Protein AF-A0A7H4MGM5-F1 (afdb_monomer)

Foldseek 3Di:
DDFPDWDFQDWDWDDDPPDIDIPDGTFTFTHHDDPDDDDPRDGDDD

pLDDT: mean 74.2, std 16.22, range [48.09, 94.62]

Structure (mmCIF, N/CA/C/O backbone):
data_AF-A0A7H4MGM5-F1
#
_entry.id   AF-A0A7H4MGM5-F1
#
loop_
_atom_site.group_PDB
_atom_site.id
_atom_site.type_symbol
_atom_site.label_atom_id
_atom_site.label_alt_id
_atom_site.label_comp_id
_atom_site.label_asym_id
_atom_site.label_entity_id
_atom_site.label_seq_id
_atom_site.pdbx_PDB_ins_code
_atom_site.Cartn_x
_atom_site.Cartn_y
_atom_site.Cartn_z
_atom_site.occupancy
_atom_site.B_iso_or_equiv
_atom_site.auth_seq_id
_atom_site.auth_comp_id
_atom_site.auth_asym_id
_atom_site.auth_atom_id
_atom_site.pdbx_PDB_model_num
ATOM 1 N N . MET A 1 1 ? 10.055 -13.165 -19.032 1.00 48.09 1 MET A N 1
ATOM 2 C CA . MET A 1 1 ? 10.445 -11.919 -18.339 1.00 48.09 1 MET A CA 1
ATOM 3 C C . MET A 1 1 ? 9.850 -11.954 -16.946 1.00 48.09 1 MET A C 1
ATOM 5 O O . MET A 1 1 ? 8.636 -12.022 -16.823 1.00 48.09 1 MET A O 1
ATOM 9 N N . THR A 1 2 ? 10.697 -12.022 -15.924 1.00 64.62 2 THR A N 1
ATOM 10 C CA . THR A 1 2 ? 10.319 -12.100 -14.506 1.00 64.62 2 THR A CA 1
ATOM 11 C C . THR A 1 2 ? 10.431 -10.711 -13.882 1.00 64.62 2 THR A C 1
ATOM 13 O O . THR A 1 2 ? 11.431 -10.029 -14.105 1.00 64.62 2 THR A O 1
ATOM 16 N N . ALA A 1 3 ? 9.423 -10.279 -13.122 1.00 63.72 3 ALA A N 1
ATOM 17 C CA . ALA A 1 3 ? 9.523 -9.047 -12.344 1.00 63.72 3 ALA A CA 1
ATOM 18 C C . ALA A 1 3 ? 10.635 -9.193 -11.292 1.00 63.72 3 ALA A C 1
ATOM 20 O O . ALA A 1 3 ? 10.782 -10.256 -10.692 1.00 63.72 3 ALA A O 1
ATOM 2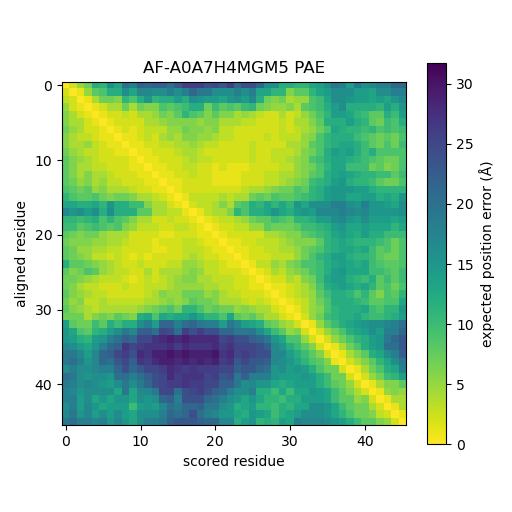1 N N . LEU A 1 4 ? 11.416 -8.132 -11.080 1.00 77.81 4 LEU A N 1
ATOM 22 C CA . LEU A 1 4 ? 12.407 -8.094 -10.003 1.00 77.81 4 LEU A CA 1
ATOM 23 C C . LEU A 1 4 ? 11.713 -7.918 -8.655 1.00 77.81 4 LEU A C 1
ATOM 25 O O . LEU A 1 4 ? 12.082 -8.545 -7.667 1.00 77.81 4 LEU A O 1
ATOM 29 N N . LEU A 1 5 ? 10.699 -7.056 -8.639 1.00 80.12 5 LEU A N 1
ATOM 30 C CA . LEU A 1 5 ? 9.854 -6.819 -7.487 1.00 80.12 5 LEU A CA 1
ATOM 31 C C . LEU A 1 5 ? 8.399 -6.856 -7.935 1.00 80.12 5 LEU A C 1
ATOM 33 O O . LEU A 1 5 ? 7.986 -6.109 -8.824 1.00 80.12 5 LEU A O 1
ATOM 37 N N . GLU A 1 6 ? 7.626 -7.713 -7.283 1.00 79.31 6 GLU A N 1
ATOM 38 C CA . GLU A 1 6 ? 6.183 -7.774 -7.426 1.00 79.31 6 GLU A CA 1
ATOM 39 C C . GLU A 1 6 ? 5.543 -7.600 -6.050 1.00 79.31 6 GLU A C 1
ATOM 41 O O . GLU A 1 6 ? 5.726 -8.408 -5.142 1.00 79.31 6 GLU A O 1
ATOM 46 N N . LEU A 1 7 ? 4.801 -6.510 -5.904 1.00 85.44 7 LEU A N 1
ATOM 47 C CA . LEU A 1 7 ? 4.012 -6.178 -4.734 1.00 85.44 7 LEU A CA 1
ATOM 48 C C . LEU A 1 7 ? 2.540 -6.237 -5.140 1.00 85.44 7 LEU A C 1
ATOM 50 O O . LEU A 1 7 ? 2.127 -5.565 -6.084 1.00 85.44 7 LEU A O 1
ATOM 54 N N . ARG A 1 8 ? 1.742 -7.037 -4.433 1.00 83.88 8 ARG A N 1
ATOM 55 C CA . ARG A 1 8 ? 0.301 -7.185 -4.675 1.00 83.88 8 ARG A CA 1
ATOM 56 C C . ARG A 1 8 ? -0.461 -6.917 -3.388 1.00 83.88 8 ARG A C 1
ATOM 58 O O . ARG A 1 8 ? -0.035 -7.380 -2.336 1.00 83.88 8 ARG A O 1
ATOM 65 N N . ASP A 1 9 ? -1.574 -6.195 -3.502 1.00 86.19 9 ASP A N 1
ATOM 66 C CA . ASP A 1 9 ? -2.464 -5.846 -2.383 1.00 86.19 9 ASP A CA 1
ATOM 67 C C . ASP A 1 9 ? -1.721 -5.285 -1.154 1.00 86.19 9 ASP A C 1
ATOM 69 O O . ASP A 1 9 ? -1.999 -5.636 -0.006 1.00 86.19 9 ASP A O 1
ATOM 73 N N . ILE A 1 10 ? -0.730 -4.414 -1.374 1.00 89.44 10 ILE A N 1
ATOM 74 C CA . ILE A 1 10 ? 0.008 -3.829 -0.256 1.00 89.44 10 ILE A CA 1
ATOM 75 C C . ILE A 1 10 ? -0.898 -2.862 0.488 1.00 89.44 10 ILE A C 1
ATOM 77 O O . ILE A 1 10 ? -1.319 -1.822 -0.033 1.00 89.44 10 ILE A O 1
ATOM 81 N N . ARG A 1 11 ? -1.143 -3.211 1.747 1.00 90.88 11 ARG A N 1
ATOM 82 C CA . ARG A 1 11 ? -1.887 -2.413 2.708 1.00 90.88 11 ARG A CA 1
ATOM 83 C C . ARG A 1 11 ? -1.002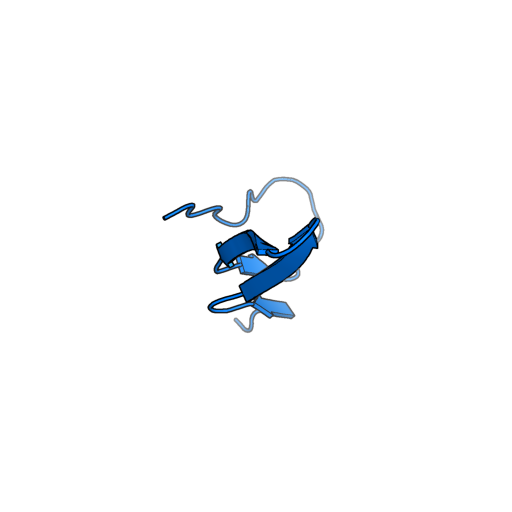 -2.060 3.880 1.00 90.88 11 ARG A C 1
ATOM 85 O O . ARG A 1 11 ? -0.194 -2.866 4.341 1.00 90.88 11 ARG A O 1
ATOM 92 N N . ARG A 1 12 ? -1.137 -0.829 4.354 1.00 91.25 12 ARG A N 1
ATOM 93 C CA . ARG A 1 12 ? -0.401 -0.365 5.526 1.00 91.25 12 ARG A CA 1
ATOM 94 C C . ARG A 1 12 ? -1.258 0.600 6.303 1.00 91.25 12 ARG A C 1
ATOM 96 O O . ARG A 1 12 ? -1.646 1.638 5.771 1.00 91.25 12 ARG A O 1
ATOM 103 N N . SER A 1 13 ? -1.505 0.262 7.557 1.00 92.44 13 SER A N 1
ATOM 104 C CA . SER A 1 13 ? -2.153 1.134 8.519 1.00 92.44 13 SER A CA 1
ATOM 105 C C . SER A 1 13 ? -1.189 1.497 9.637 1.00 92.44 13 SER A C 1
ATOM 107 O O . SER A 1 13 ? -0.249 0.758 9.943 1.00 92.44 13 SER A O 1
ATOM 109 N N . TYR A 1 14 ? -1.417 2.661 10.231 1.00 94.62 14 TYR A N 1
ATOM 110 C CA . TYR A 1 14 ? -0.715 3.096 11.430 1.00 94.62 14 TYR A CA 1
ATOM 111 C C . TYR A 1 14 ? -1.726 3.491 12.502 1.00 94.62 14 TYR A C 1
ATOM 113 O O . TYR A 1 14 ? -2.780 4.035 12.161 1.00 94.62 14 TYR A O 1
ATOM 121 N N . PRO A 1 15 ? -1.429 3.242 13.786 1.00 93.31 15 PRO A N 1
ATOM 122 C CA . PRO A 1 15 ? -2.256 3.749 14.870 1.00 93.31 15 PRO A CA 1
ATOM 123 C C . PRO A 1 15 ? -2.260 5.283 14.855 1.00 93.31 15 PRO A C 1
ATOM 125 O O . PRO A 1 15 ? -1.229 5.920 14.634 1.00 93.31 15 PRO A O 1
ATOM 128 N N . SER A 1 16 ? -3.428 5.875 15.082 1.00 90.12 16 SER A N 1
ATOM 129 C CA . SER A 1 16 ? -3.614 7.318 15.200 1.00 90.12 16 SER A CA 1
ATOM 130 C C . SER A 1 16 ? -4.723 7.594 16.215 1.00 90.12 16 SER A C 1
ATOM 132 O O . SER A 1 16 ? -5.904 7.386 15.932 1.00 90.12 16 SER A O 1
ATOM 134 N N . GLY A 1 17 ? -4.328 8.018 17.419 1.00 89.06 17 GLY A N 1
ATOM 135 C CA . GLY A 1 17 ? -5.246 8.160 18.553 1.00 89.06 17 GLY A CA 1
ATOM 136 C C . GLY A 1 17 ? -5.900 6.824 18.917 1.00 89.06 17 GLY A C 1
ATOM 137 O O . GLY A 1 17 ? -5.217 5.807 19.002 1.00 89.06 17 GLY A O 1
ATOM 138 N N . ASP A 1 18 ? -7.224 6.830 19.066 1.00 88.81 18 ASP A N 1
ATOM 139 C CA . ASP A 1 18 ? -8.029 5.635 19.366 1.00 88.81 18 ASP A CA 1
ATOM 140 C C . ASP A 1 18 ? -8.324 4.760 18.130 1.00 88.81 18 ASP A C 1
ATOM 142 O O . ASP A 1 18 ? -9.047 3.767 18.218 1.00 88.81 18 ASP A O 1
ATOM 146 N N . GLY A 1 19 ? -7.795 5.126 16.958 1.00 88.56 19 GLY A N 1
ATOM 147 C CA . GLY A 1 19 ? -8.068 4.455 15.690 1.00 88.56 19 GLY A CA 1
ATOM 148 C C . GLY A 1 19 ? -6.817 4.011 14.938 1.00 88.56 19 GLY A C 1
ATOM 149 O O . GLY A 1 19 ? -5.678 4.189 15.370 1.00 88.56 19 GLY A O 1
ATOM 150 N N . SER A 1 20 ? -7.037 3.444 13.753 1.00 90.75 20 SER A N 1
ATOM 151 C CA . SER A 1 20 ? -5.980 3.184 12.775 1.00 90.75 20 SER A CA 1
ATOM 152 C C . SER A 1 20 ? -6.279 3.935 11.485 1.00 90.75 20 SER A C 1
ATOM 154 O O . SER A 1 20 ? -7.431 4.008 11.058 1.00 90.75 20 SER A O 1
ATOM 156 N N . VAL A 1 21 ? -5.246 4.500 10.871 1.00 93.19 21 VAL A N 1
ATOM 157 C CA . VAL A 1 21 ? -5.332 5.201 9.591 1.00 93.19 21 VAL A CA 1
ATOM 158 C C . VAL A 1 21 ? -4.702 4.322 8.529 1.00 93.19 21 VAL A C 1
ATOM 160 O O . VAL A 1 21 ? -3.524 3.977 8.622 1.00 93.19 21 VAL A O 1
ATOM 163 N N . GLU A 1 22 ? -5.483 3.962 7.515 1.00 90.38 22 GLU A N 1
ATOM 164 C CA . GLU A 1 22 ? -5.001 3.225 6.351 1.00 90.38 22 GLU A CA 1
ATOM 165 C C . GLU A 1 22 ? -4.289 4.181 5.382 1.00 90.38 22 GLU A C 1
ATOM 167 O O . GLU A 1 22 ? -4.905 5.055 4.770 1.00 90.38 22 GLU A O 1
ATOM 172 N N . VAL A 1 23 ? -2.969 4.026 5.272 1.00 90.62 23 VAL A N 1
ATOM 173 C CA . VAL A 1 23 ? -2.085 4.858 4.443 1.00 90.62 23 VAL A CA 1
ATOM 174 C C . VAL A 1 23 ? -1.917 4.272 3.044 1.00 90.62 23 VAL A C 1
ATOM 176 O O . VAL A 1 23 ? -1.920 5.017 2.069 1.00 90.62 23 VAL A O 1
ATOM 179 N N . LEU A 1 24 ? -1.799 2.947 2.925 1.00 90.00 24 LEU A N 1
ATOM 180 C CA . LEU A 1 24 ? -1.801 2.250 1.634 1.00 90.00 24 LEU A CA 1
ATOM 181 C C . LEU A 1 24 ? -3.053 1.378 1.560 1.00 90.00 24 LEU A C 1
ATOM 183 O O . LEU A 1 24 ? -3.263 0.564 2.458 1.00 90.00 24 LEU A O 1
ATOM 187 N N . LYS A 1 25 ? -3.854 1.553 0.504 1.00 89.31 25 LYS A N 1
ATOM 188 C CA . LYS A 1 25 ? -5.195 0.965 0.339 1.00 89.31 25 LYS A CA 1
ATOM 189 C C . LYS A 1 25 ? -5.238 -0.091 -0.776 1.00 89.31 25 LYS A C 1
ATOM 191 O O . LYS A 1 25 ? -6.030 0.021 -1.700 1.00 89.31 25 LYS A O 1
ATOM 196 N N . GLY A 1 26 ? -4.346 -1.081 -0.733 1.00 83.31 26 GLY A N 1
ATOM 197 C CA . GLY A 1 26 ? -4.336 -2.178 -1.713 1.00 83.31 26 GLY A CA 1
ATOM 198 C C . GLY A 1 26 ? -3.534 -1.854 -2.972 1.00 83.31 26 GLY A C 1
ATOM 199 O O . GLY A 1 26 ? -3.990 -2.036 -4.099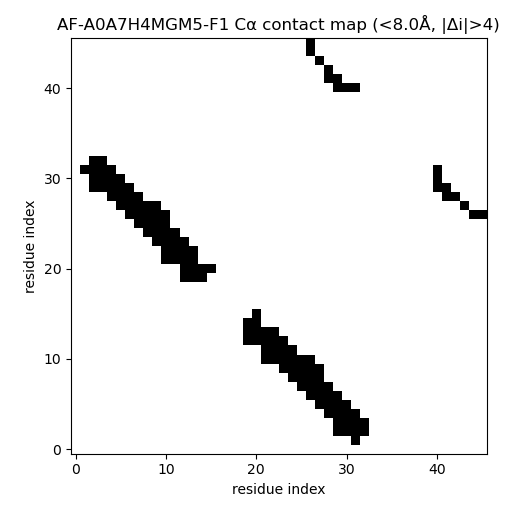 1.00 83.31 26 GLY A O 1
ATOM 200 N N . ILE A 1 27 ? -2.308 -1.361 -2.788 1.00 83.00 27 ILE A N 1
ATOM 201 C CA . ILE A 1 27 ? -1.444 -0.961 -3.902 1.00 83.00 27 ILE A CA 1
ATOM 202 C C . ILE A 1 27 ? -0.844 -2.198 -4.571 1.00 83.00 27 ILE A C 1
ATOM 204 O O . ILE A 1 27 ? -0.294 -3.078 -3.906 1.00 83.00 27 ILE A O 1
ATOM 208 N N . THR A 1 28 ? -0.897 -2.228 -5.902 1.00 81.56 28 THR A N 1
ATOM 209 C CA . THR A 1 28 ? -0.187 -3.216 -6.722 1.00 81.56 28 THR A CA 1
ATOM 210 C C . THR A 1 28 ? 0.933 -2.525 -7.491 1.00 81.56 28 THR A C 1
ATOM 212 O O . THR A 1 28 ? 0.688 -1.548 -8.197 1.00 81.56 28 THR A O 1
ATOM 215 N N . LEU A 1 29 ? 2.163 -3.022 -7.347 1.00 80.06 29 LEU A N 1
ATOM 216 C CA . LEU A 1 29 ? 3.355 -2.493 -8.004 1.00 80.06 29 LEU A CA 1
ATOM 217 C C . LEU A 1 29 ? 4.157 -3.634 -8.626 1.00 80.06 29 LEU A C 1
ATOM 219 O O . LEU A 1 29 ? 4.452 -4.637 -7.982 1.00 80.06 29 LEU A O 1
ATOM 223 N N . GLN A 1 30 ? 4.53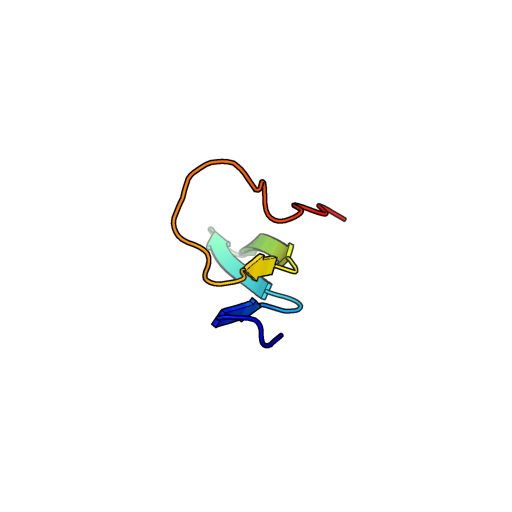4 -3.456 -9.885 1.00 72.69 30 GLN A N 1
ATOM 224 C CA . GLN A 1 30 ? 5.404 -4.377 -10.601 1.00 72.69 30 GLN A CA 1
ATOM 225 C C . GLN A 1 30 ? 6.590 -3.589 -11.146 1.00 72.69 30 GLN A C 1
ATOM 227 O O . GLN A 1 30 ? 6.408 -2.610 -11.869 1.00 72.69 30 GLN A O 1
ATOM 232 N N . HIS A 1 31 ? 7.802 -4.010 -10.791 1.00 69.69 31 HIS A N 1
ATOM 233 C CA . HIS A 1 31 ? 9.034 -3.413 -11.288 1.00 69.69 31 HIS A CA 1
ATOM 234 C C . HIS A 1 31 ? 9.894 -4.469 -11.980 1.00 69.69 31 HIS A C 1
ATOM 236 O O . HIS A 1 31 ? 10.205 -5.524 -11.420 1.00 69.69 31 HIS A O 1
ATOM 242 N N . GLN A 1 32 ? 10.268 -4.177 -13.221 1.00 71.19 32 GLN A N 1
ATOM 243 C CA . GLN A 1 32 ? 11.158 -5.002 -14.028 1.00 71.19 32 GLN A CA 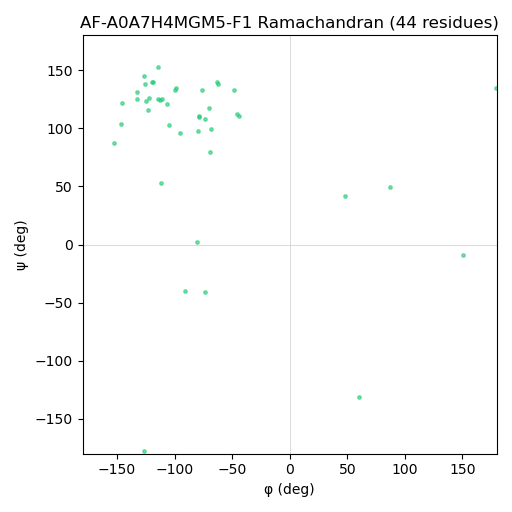1
ATOM 244 C C . GLN A 1 32 ? 12.563 -4.397 -13.944 1.00 71.19 32 GLN A C 1
ATOM 246 O O . GLN A 1 32 ? 12.711 -3.181 -14.038 1.00 71.19 32 GLN A O 1
ATOM 251 N N . CYS A 1 33 ? 13.594 -5.220 -13.733 1.00 56.66 33 CYS A N 1
ATOM 252 C CA . CYS A 1 33 ? 14.966 -4.717 -13.697 1.00 56.66 33 CYS A CA 1
ATOM 253 C C . CYS A 1 33 ? 15.407 -4.370 -15.124 1.00 56.66 33 CYS A C 1
ATOM 255 O O . CYS A 1 33 ? 15.637 -5.266 -15.933 1.00 56.66 33 CYS A O 1
ATOM 257 N N . GLY A 1 34 ? 15.516 -3.080 -15.421 1.00 56.28 34 GLY A N 1
ATOM 258 C CA . GLY A 1 34 ? 16.030 -2.558 -16.682 1.00 56.28 34 GLY A CA 1
ATOM 259 C C . GLY A 1 34 ? 16.632 -1.189 -16.419 1.00 56.28 34 GLY A C 1
ATOM 260 O O . GLY A 1 34 ? 15.933 -0.182 -16.459 1.00 56.28 34 GLY A O 1
ATOM 261 N N . GLY A 1 35 ? 17.910 -1.171 -16.041 1.00 57.72 35 GLY A N 1
ATOM 262 C CA . GLY A 1 35 ? 18.674 0.062 -15.921 1.00 57.72 35 GLY A CA 1
ATOM 263 C C . GLY A 1 35 ? 18.882 0.652 -17.306 1.00 57.72 35 GLY A C 1
ATOM 264 O O . GLY A 1 35 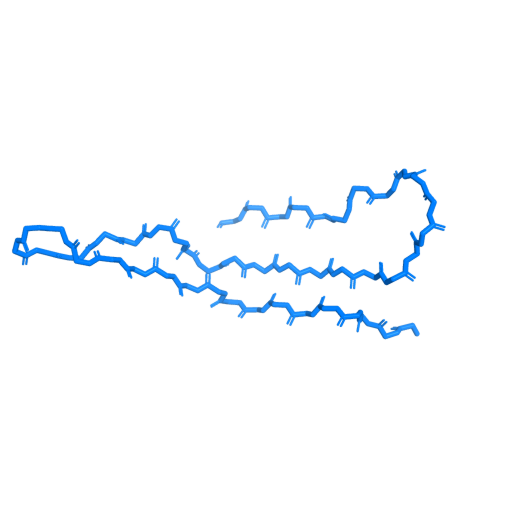? 19.683 0.138 -18.068 1.00 57.72 35 GLY A O 1
ATOM 265 N N . ASP A 1 36 ? 18.066 1.635 -17.651 1.00 51.66 36 ASP A N 1
ATOM 266 C CA . ASP A 1 36 ? 18.453 2.911 -18.249 1.00 51.66 36 ASP A CA 1
ATOM 267 C C . ASP A 1 36 ? 17.167 3.699 -18.496 1.00 51.66 36 ASP A C 1
ATOM 269 O O . ASP A 1 36 ? 16.133 3.150 -18.875 1.00 51.66 36 ASP A O 1
ATOM 273 N N . GLY A 1 37 ? 17.205 4.979 -18.132 1.00 55.06 37 GLY A N 1
ATOM 2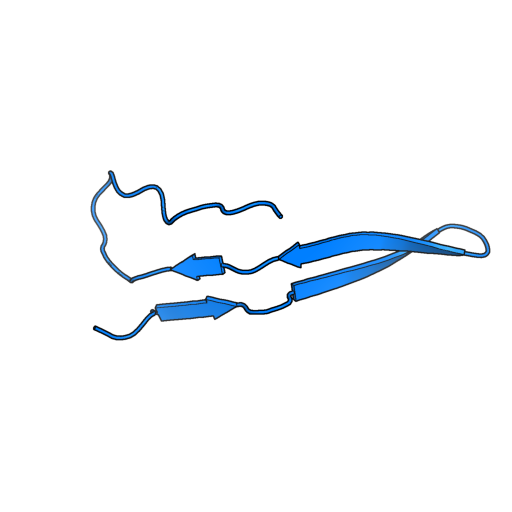74 C CA . GLY A 1 37 ? 16.027 5.799 -17.880 1.00 55.06 37 GLY A CA 1
ATOM 275 C C . GLY A 1 37 ? 14.946 5.720 -18.959 1.00 55.06 37 GLY A C 1
ATOM 276 O O . GLY A 1 37 ? 15.213 5.907 -20.141 1.00 55.06 37 GLY A O 1
ATOM 277 N N . GLY A 1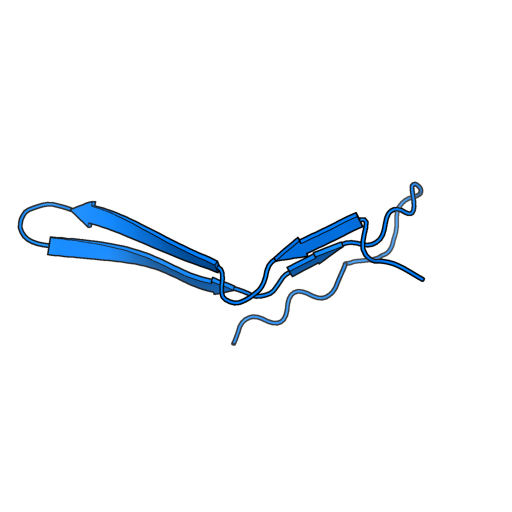 38 ? 13.696 5.548 -18.525 1.00 54.59 38 GLY A N 1
ATOM 278 C CA . GLY A 1 38 ? 12.561 5.920 -19.366 1.00 54.59 38 GLY A CA 1
ATOM 279 C C . GLY A 1 38 ? 11.268 5.144 -19.191 1.00 54.59 38 GLY A C 1
ATOM 280 O O . GLY A 1 38 ? 10.273 5.603 -19.744 1.00 54.59 38 GLY A O 1
ATOM 281 N N . ASP A 1 39 ? 11.221 4.048 -18.427 1.00 52.00 39 ASP A N 1
ATOM 282 C CA . ASP A 1 39 ? 9.970 3.293 -18.296 1.00 52.00 39 ASP A CA 1
ATOM 283 C C . ASP A 1 39 ? 9.280 3.522 -16.945 1.00 52.00 39 ASP A C 1
ATOM 285 O O . ASP A 1 39 ? 9.678 3.026 -15.887 1.00 52.00 39 ASP A O 1
ATOM 289 N N . ARG A 1 40 ? 8.231 4.347 -16.999 1.00 53.69 40 ARG A N 1
ATOM 290 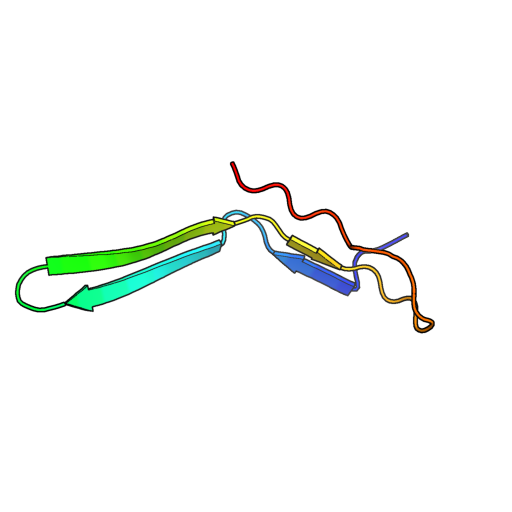C CA . ARG A 1 40 ? 7.306 4.649 -15.904 1.00 53.69 40 ARG A CA 1
ATOM 291 C C . ARG A 1 40 ? 6.482 3.393 -15.627 1.00 53.69 40 ARG A C 1
ATOM 293 O O . ARG A 1 40 ? 5.349 3.286 -16.088 1.00 53.69 40 ARG A O 1
ATOM 300 N N . GLY A 1 41 ? 7.073 2.447 -14.894 1.00 53.81 41 GLY A N 1
ATOM 301 C CA . GLY A 1 41 ? 6.415 1.223 -14.438 1.00 53.81 41 GLY A CA 1
ATOM 302 C C . GLY A 1 41 ? 5.036 1.552 -13.868 1.00 53.81 41 GLY A C 1
ATOM 303 O O . GLY A 1 41 ? 4.925 2.284 -12.886 1.00 53.81 41 GLY A O 1
ATOM 304 N N . CYS A 1 42 ? 4.005 1.091 -14.576 1.00 50.53 42 CYS A N 1
ATOM 305 C CA . CYS A 1 42 ? 2.616 1.525 -14.469 1.00 50.53 42 CYS A CA 1
ATOM 306 C C . CYS A 1 42 ? 2.128 1.688 -13.022 1.00 50.53 42 CYS A C 1
ATOM 308 O O . CYS A 1 42 ? 1.871 0.709 -12.322 1.00 50.53 42 CYS A O 1
ATOM 310 N N . LEU A 1 43 ? 1.901 2.936 -12.610 1.00 53.16 43 LEU A N 1
ATOM 311 C CA . LEU A 1 43 ? 1.104 3.257 -11.430 1.00 53.16 43 LEU A CA 1
ATOM 312 C C . LEU A 1 43 ? -0.377 3.156 -11.814 1.00 53.16 43 LEU A C 1
ATOM 314 O O . LEU A 1 43 ? -0.940 4.093 -12.379 1.00 53.16 43 LEU A O 1
ATOM 318 N N . ARG A 1 44 ? -1.025 2.026 -11.516 1.00 51.41 44 ARG A N 1
ATOM 319 C CA . ARG A 1 44 ? -2.492 1.955 -11.489 1.00 51.41 44 ARG A CA 1
ATOM 320 C C . ARG A 1 44 ? -2.950 2.172 -10.049 1.00 51.41 44 ARG A C 1
ATOM 322 O O . ARG A 1 44 ? -2.952 1.239 -9.254 1.00 51.41 44 ARG A O 1
ATOM 329 N N . LEU A 1 45 ? -3.302 3.414 -9.727 1.00 49.81 45 LEU A N 1
ATOM 330 C CA . LEU A 1 45 ? -4.032 3.761 -8.507 1.00 49.81 45 LEU A CA 1
ATOM 331 C C . LEU A 1 45 ? -5.510 3.432 -8.755 1.00 49.81 45 LEU A C 1
ATOM 333 O O . LEU A 1 45 ? -6.140 4.058 -9.607 1.00 49.81 45 LEU A O 1
ATOM 337 N N . GLY A 1 46 ? -6.010 2.397 -8.085 1.00 53.25 46 GLY A N 1
ATOM 338 C CA . GLY A 1 46 ? -7.425 2.030 -8.013 1.00 53.25 46 GLY A CA 1
ATOM 339 C C . GLY A 1 46 ? -7.909 2.169 -6.584 1.00 53.25 46 GLY A C 1
ATOM 340 O O . GLY A 1 46 ? -7.072 1.939 -5.684 1.00 53.25 46 GLY A O 1
#

Radius of gyration: 14.51 Å; Cα contacts (8 Å, |Δi|>4): 65; chains: 1; bounding box: 27×20×39 Å

Mean predicted aligned error: 9.66 Å

Solvent-accessible surface area (backbone atoms only — not comparable to full-atom values): 3143 Å² total; per-residue (Å²): 141,74,64,73,44,76,45,69,64,43,63,42,68,45,82,52,88,100,44,70,46,75,76,36,81,48,45,50,44,61,40,65,86,67,97,66,93,82,79,80,61,68,83,66,86,115

Nearest PDB structures (foldseek):
  5lj9-assembly3_C  TM=8.604E-01  e=1.462E-02  Escherichia coli K-12
  5lj7-assembly1_B  TM=8.736E-01  e=3.685E-01  Aggregatibacter actinomycetemcomitans
  5lil-assembly1_B  TM=8.721E-01  e=3.685E-01  Aggregatibacter actinomycetemcomitans
  5ys2-assembly1_C  TM=3.693E-01  e=9.287E+00  Suid alphaherpesvirus 1

Sequence (46 aa):
MTALLELRDIRRSYPSGDGSVEVLKGITLQHQCGGDGGDRGCLRLG

Secondary structure (DSSP, 8-state):
---SEEEEEEEEEEEETTEEEEEEEEEEEEE----SS---------

Organism: Klebsiella variicola (NCBI:txid244366)